Protein AF-A0A448ML43-F1 (afdb_monomer_lite)

pLDDT: mean 71.3, std 17.5, range [28.3, 89.19]

Sequence (77 aa):
MNFEVWAAKGRETQLSGVFMYAVFQSGGKQHRVSEGQVVRLEKLELATGATVEFDSVLMVVNGEDVKIGAPVVAGAK

Organism: NCBI:txid758

Structure (mmCIF, N/CA/C/O backbone):
data_AF-A0A448ML43-F1
#
_entry.id   AF-A0A448ML43-F1
#
loop_
_atom_site.group_PDB
_atom_site.id
_atom_site.type_symbol
_atom_site.label_atom_id
_atom_site.label_alt_id
_atom_site.label_comp_id
_atom_site.label_asym_id
_atom_site.label_entity_id
_atom_site.label_seq_id
_atom_site.pdbx_PDB_ins_code
_atom_site.Cartn_x
_atom_site.Cartn_y
_atom_site.Cartn_z
_atom_site.occupancy
_atom_site.B_iso_or_equiv
_atom_site.auth_seq_id
_atom_site.auth_comp_id
_atom_site.auth_asym_id
_atom_site.auth_atom_id
_atom_site.pdbx_PDB_model_num
ATOM 1 N N . MET A 1 1 ? 32.441 -14.866 19.744 1.00 39.00 1 MET A N 1
ATOM 2 C CA . MET A 1 1 ? 30.985 -15.068 19.597 1.00 39.00 1 MET A CA 1
ATOM 3 C C . MET A 1 1 ? 30.731 -15.298 18.120 1.00 39.00 1 MET A C 1
ATOM 5 O O . MET A 1 1 ? 30.880 -14.366 17.344 1.00 39.00 1 MET A O 1
ATOM 9 N N . ASN A 1 2 ? 30.499 -16.553 17.738 1.00 28.30 2 ASN A N 1
ATOM 10 C CA . ASN A 1 2 ? 30.253 -16.948 16.353 1.00 28.30 2 ASN A CA 1
ATOM 11 C C . ASN A 1 2 ? 28.750 -16.898 16.089 1.00 28.30 2 ASN A C 1
ATOM 13 O O . ASN A 1 2 ? 27.980 -17.440 16.876 1.00 28.30 2 ASN A O 1
ATOM 17 N N . PHE A 1 3 ? 28.352 -16.272 14.986 1.00 30.59 3 PHE A N 1
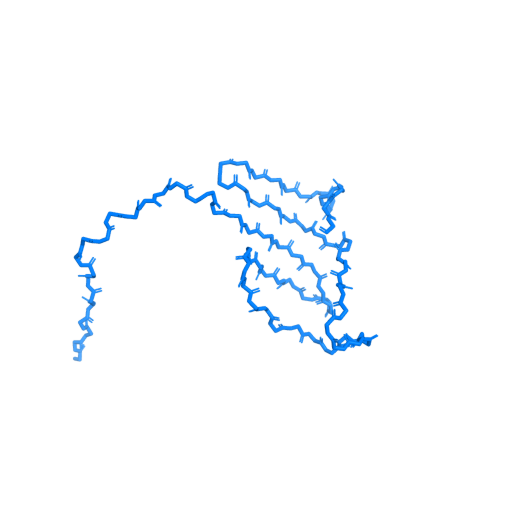ATOM 18 C CA . PHE A 1 3 ? 27.002 -16.383 14.448 1.00 30.59 3 PHE A CA 1
ATOM 19 C C . PHE A 1 3 ? 27.078 -17.278 13.214 1.00 30.59 3 PHE A C 1
ATOM 21 O O . PHE A 1 3 ? 27.712 -16.925 12.221 1.00 30.59 3 PHE A O 1
ATOM 28 N N . GLU A 1 4 ? 26.480 -18.463 13.300 1.00 30.42 4 GLU A N 1
ATOM 29 C CA . GLU A 1 4 ? 26.346 -19.373 12.168 1.00 30.42 4 GLU A CA 1
ATOM 30 C C . GLU A 1 4 ? 25.213 -18.882 11.264 1.00 30.42 4 GLU A C 1
ATOM 32 O O . GLU A 1 4 ? 24.039 -18.871 11.639 1.00 30.42 4 GLU A O 1
ATOM 37 N N . VAL A 1 5 ? 25.578 -18.455 10.056 1.00 42.94 5 VAL A N 1
ATOM 38 C CA . VAL A 1 5 ? 24.629 -18.181 8.978 1.00 42.94 5 VAL A CA 1
ATOM 39 C C . VAL A 1 5 ? 24.133 -19.525 8.454 1.00 42.94 5 VAL A C 1
ATOM 41 O O . VAL A 1 5 ? 24.892 -20.280 7.848 1.00 42.94 5 VAL A O 1
ATOM 44 N N . TRP A 1 6 ? 22.850 -19.825 8.655 1.00 43.00 6 TRP A N 1
ATOM 45 C CA . TRP A 1 6 ? 22.195 -20.934 7.967 1.00 43.00 6 TRP A CA 1
ATOM 46 C C . TRP A 1 6 ? 22.047 -20.574 6.486 1.00 43.00 6 TRP A C 1
ATOM 48 O O . TRP A 1 6 ? 21.051 -19.991 6.059 1.00 43.00 6 TRP A O 1
ATOM 58 N N . ALA A 1 7 ? 23.056 -20.917 5.687 1.00 43.12 7 ALA A N 1
ATOM 59 C CA . ALA A 1 7 ? 22.928 -20.977 4.240 1.00 43.12 7 ALA A CA 1
ATOM 60 C C . ALA A 1 7 ? 21.993 -22.149 3.904 1.00 43.12 7 ALA A C 1
ATOM 62 O O . ALA A 1 7 ? 22.413 -23.305 3.836 1.00 43.12 7 ALA A O 1
ATOM 63 N N . ALA A 1 8 ? 20.700 -21.854 3.751 1.00 47.25 8 ALA A N 1
ATOM 64 C CA . ALA A 1 8 ? 19.715 -22.812 3.274 1.00 47.25 8 ALA A CA 1
ATOM 65 C C . ALA A 1 8 ? 20.120 -23.296 1.872 1.00 47.25 8 ALA A C 1
ATOM 67 O O . ALA A 1 8 ? 19.980 -22.597 0.870 1.00 47.25 8 ALA A O 1
ATOM 68 N N . LYS A 1 9 ? 20.664 -24.508 1.837 1.00 47.66 9 LYS A N 1
ATOM 69 C CA . LYS A 1 9 ? 21.037 -25.265 0.649 1.00 47.66 9 LYS A CA 1
ATOM 70 C C . LYS A 1 9 ? 19.777 -25.576 -0.167 1.00 47.66 9 LYS A C 1
ATOM 72 O O . LYS A 1 9 ? 18.850 -26.186 0.351 1.00 47.66 9 LYS A O 1
ATOM 77 N N . GLY A 1 10 ? 19.764 -25.172 -1.436 1.00 45.59 10 GLY A N 1
ATOM 78 C CA . GLY A 1 10 ? 18.916 -25.784 -2.462 1.00 45.59 10 GLY A CA 1
ATOM 79 C C . GLY A 1 10 ? 17.408 -25.564 -2.341 1.00 45.59 10 GLY A C 1
ATOM 80 O O . GLY A 1 10 ? 16.652 -26.524 -2.439 1.00 45.59 10 GLY A O 1
ATOM 81 N N . ARG A 1 11 ? 16.947 -24.315 -2.217 1.00 43.62 11 ARG A N 1
ATOM 82 C CA . ARG A 1 11 ? 15.653 -23.970 -2.820 1.00 43.62 11 ARG A CA 1
ATOM 83 C C . ARG A 1 11 ? 15.938 -23.399 -4.196 1.00 43.62 11 ARG A C 1
ATOM 85 O O . ARG A 1 11 ? 16.273 -22.227 -4.330 1.00 43.62 11 ARG A O 1
ATOM 92 N N . GLU A 1 12 ? 15.838 -24.258 -5.202 1.00 40.44 12 GLU A N 1
ATOM 93 C CA . GLU A 1 12 ? 15.494 -23.830 -6.550 1.00 40.44 12 GLU A CA 1
ATOM 94 C C . GLU A 1 12 ? 14.142 -23.132 -6.424 1.00 40.44 12 GLU A C 1
ATOM 96 O O . GLU A 1 12 ? 13.084 -23.754 -6.352 1.00 40.44 12 GLU A O 1
ATOM 101 N N . THR A 1 13 ? 14.195 -21.825 -6.191 1.00 45.22 13 THR A N 1
ATOM 102 C CA . THR A 1 13 ? 13.004 -20.997 -6.163 1.00 45.22 13 THR A CA 1
ATOM 103 C C . THR A 1 13 ? 12.446 -21.115 -7.569 1.00 45.22 13 THR A C 1
ATOM 105 O O . THR A 1 13 ? 13.049 -20.593 -8.504 1.00 45.22 13 THR A O 1
ATOM 108 N N . GLN A 1 14 ? 11.340 -21.839 -7.742 1.00 39.75 14 GLN A N 1
ATOM 109 C CA . GLN A 1 14 ? 10.500 -21.657 -8.913 1.00 39.75 14 GLN A CA 1
ATOM 110 C C . GLN A 1 14 ? 10.089 -20.182 -8.904 1.00 39.75 14 GLN A C 1
ATOM 112 O O . GLN A 1 14 ? 9.114 -19.790 -8.268 1.00 39.75 14 GLN A O 1
ATOM 117 N N . LEU A 1 15 ? 10.883 -19.334 -9.556 1.00 47.47 15 LEU A N 1
ATOM 118 C CA . LEU A 1 15 ? 10.556 -17.944 -9.838 1.00 47.47 15 LEU A CA 1
ATOM 119 C C . LEU A 1 15 ? 9.572 -17.926 -11.011 1.00 47.47 15 LEU A C 1
ATOM 121 O O . LEU A 1 15 ? 9.826 -17.334 -12.049 1.00 47.47 15 LEU A O 1
ATOM 125 N N . SER A 1 16 ? 8.460 -18.643 -10.863 1.00 44.25 16 SER A N 1
ATOM 126 C CA . SER A 1 16 ? 7.278 -18.494 -11.712 1.00 44.25 16 SER A CA 1
ATOM 127 C C . SER A 1 16 ? 6.205 -17.644 -11.028 1.00 44.25 16 SER A C 1
ATOM 129 O O . SER A 1 16 ? 5.107 -17.502 -11.552 1.00 44.25 16 SER A O 1
ATOM 131 N N . GLY A 1 17 ? 6.503 -17.081 -9.855 1.00 48.50 17 GLY A N 1
ATOM 132 C CA . GLY A 1 17 ? 5.648 -16.121 -9.172 1.00 48.50 17 GLY A CA 1
ATOM 133 C C . GLY A 1 17 ? 6.196 -14.724 -9.382 1.00 48.50 17 GLY A C 1
ATOM 134 O O . GLY A 1 17 ? 7.249 -14.380 -8.852 1.00 48.50 17 GLY A O 1
ATOM 135 N N . VAL A 1 18 ? 5.487 -13.925 -10.164 1.00 50.16 18 VAL A N 1
ATOM 136 C CA . VAL A 1 18 ? 5.726 -12.494 -10.281 1.00 50.16 18 VAL A CA 1
ATOM 137 C C . VAL A 1 18 ? 5.697 -11.900 -8.864 1.00 50.16 18 VAL A C 1
ATOM 139 O O . VAL A 1 18 ? 4.671 -11.960 -8.193 1.00 50.16 18 VAL A O 1
ATOM 142 N N . PHE A 1 19 ? 6.829 -11.408 -8.345 1.00 67.31 19 PHE A N 1
ATOM 143 C CA . PHE A 1 19 ? 6.857 -10.790 -7.016 1.00 67.31 19 PHE A CA 1
ATOM 144 C C . PHE A 1 19 ? 6.150 -9.439 -7.089 1.00 67.31 19 PHE A C 1
ATOM 146 O O . PHE A 1 19 ? 6.771 -8.428 -7.428 1.00 67.31 19 PHE A O 1
ATOM 153 N N . MET A 1 20 ? 4.851 -9.441 -6.789 1.00 82.25 20 MET A N 1
ATOM 154 C CA . MET A 1 20 ? 4.046 -8.231 -6.771 1.00 82.25 20 MET A CA 1
ATOM 155 C C . MET A 1 20 ? 4.018 -7.609 -5.374 1.00 82.25 20 MET A C 1
ATOM 157 O O . MET A 1 20 ? 3.580 -8.234 -4.405 1.00 82.25 20 MET A O 1
ATOM 161 N N . TYR A 1 21 ? 4.494 -6.371 -5.262 1.00 86.06 21 TYR A N 1
ATOM 162 C CA . TYR A 1 21 ? 4.378 -5.583 -4.039 1.00 86.06 21 TYR A CA 1
ATOM 163 C C . TYR A 1 21 ? 4.010 -4.138 -4.346 1.00 86.06 21 TYR A C 1
ATOM 165 O O . TYR A 1 21 ? 4.441 -3.563 -5.342 1.00 86.06 21 TYR A O 1
ATOM 173 N N . ALA A 1 22 ? 3.236 -3.534 -3.458 1.00 8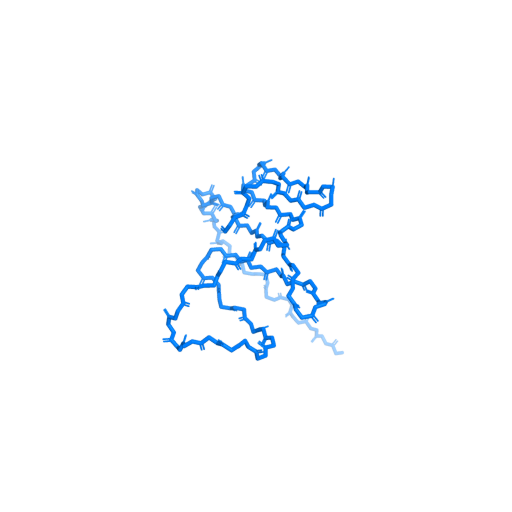6.44 22 ALA A N 1
ATOM 174 C CA . ALA A 1 22 ? 2.840 -2.142 -3.534 1.00 86.44 22 ALA A CA 1
ATOM 175 C C . ALA A 1 22 ? 3.331 -1.383 -2.301 1.00 86.44 22 ALA A C 1
ATOM 177 O O . ALA A 1 22 ? 3.419 -1.931 -1.198 1.00 86.44 22 ALA A O 1
ATOM 178 N N . VAL A 1 23 ? 3.655 -0.111 -2.495 1.00 88.19 23 VAL A N 1
ATOM 179 C CA . VAL A 1 23 ? 3.935 0.842 -1.428 1.00 88.19 23 VAL A CA 1
ATOM 180 C C . VAL A 1 23 ? 2.852 1.902 -1.469 1.00 88.19 23 VAL A C 1
ATOM 182 O O . VAL A 1 23 ? 2.679 2.570 -2.487 1.00 88.19 23 VAL A O 1
ATOM 185 N N . PHE A 1 24 ? 2.135 2.062 -0.366 1.00 88.31 24 PHE A N 1
ATOM 186 C CA . PHE A 1 24 ? 1.055 3.033 -0.228 1.00 88.31 24 PHE A CA 1
ATOM 187 C C . PHE A 1 24 ? 1.205 3.828 1.064 1.00 88.31 24 PHE A C 1
ATOM 189 O O . PHE A 1 24 ? 1.903 3.410 1.992 1.00 88.31 24 PHE A O 1
ATOM 196 N N . GLN A 1 25 ? 0.568 4.992 1.121 1.00 86.38 25 GLN A N 1
ATOM 197 C CA . GLN A 1 25 ? 0.550 5.833 2.307 1.00 86.38 25 GLN A CA 1
ATOM 198 C C . GLN A 1 25 ? -0.776 5.686 3.057 1.00 86.38 25 GLN A C 1
ATOM 200 O O . GLN A 1 25 ? -1.847 5.840 2.478 1.00 86.38 25 GLN A O 1
ATOM 205 N N . SER A 1 26 ? -0.698 5.429 4.362 1.00 86.00 26 SER A N 1
ATOM 206 C CA . SER A 1 26 ? -1.846 5.373 5.271 1.00 86.00 26 SER A CA 1
ATOM 207 C C . SER A 1 26 ? -1.450 5.966 6.622 1.00 86.00 26 SER A C 1
ATOM 209 O O . SER A 1 26 ? -0.345 5.721 7.102 1.00 86.00 26 SER A O 1
ATOM 211 N N . GLY A 1 27 ? -2.314 6.785 7.232 1.00 82.00 27 GLY A N 1
ATOM 212 C CA . GLY A 1 27 ? -2.017 7.427 8.526 1.00 82.00 27 GLY A CA 1
ATOM 213 C C . GLY A 1 27 ? -0.758 8.312 8.511 1.00 82.00 27 GLY A C 1
ATOM 214 O O . GLY A 1 27 ? -0.056 8.440 9.509 1.00 82.00 27 GLY A O 1
ATOM 215 N N . GLY A 1 28 ? -0.393 8.860 7.345 1.00 84.38 28 GLY A N 1
ATOM 216 C CA . GLY A 1 28 ? 0.840 9.635 7.157 1.00 84.38 28 GLY A CA 1
ATOM 217 C C . GLY A 1 28 ? 2.126 8.803 7.035 1.00 84.38 28 GLY A C 1
ATOM 218 O O . GLY A 1 28 ? 3.182 9.373 6.761 1.00 84.38 28 GLY A O 1
ATOM 219 N N . LYS A 1 29 ? 2.063 7.470 7.161 1.00 85.69 29 LYS A N 1
ATOM 220 C CA . LYS A 1 29 ? 3.211 6.554 7.037 1.00 85.69 29 LYS A CA 1
ATOM 221 C C . LYS A 1 29 ? 3.156 5.765 5.732 1.00 85.69 29 LYS A C 1
ATOM 223 O O . LYS A 1 29 ? 2.080 5.503 5.203 1.00 85.69 29 LYS A O 1
ATOM 228 N N . GLN A 1 30 ? 4.322 5.377 5.218 1.00 87.56 30 GLN A N 1
ATOM 229 C CA . GLN A 1 30 ? 4.421 4.492 4.057 1.00 87.56 30 GLN A CA 1
ATOM 230 C C . GLN A 1 30 ? 4.441 3.030 4.505 1.00 87.56 30 GLN A C 1
ATOM 232 O O . GLN A 1 30 ? 5.206 2.652 5.394 1.00 87.56 30 GLN A O 1
ATOM 237 N N . HIS A 1 31 ? 3.618 2.211 3.864 1.00 89.19 31 HIS A N 1
ATOM 238 C CA . HIS A 1 31 ? 3.488 0.785 4.119 1.00 89.19 31 HIS A CA 1
ATOM 239 C C . HIS A 1 31 ? 3.767 0.001 2.840 1.00 89.19 31 HIS A C 1
ATOM 241 O O . HIS A 1 31 ? 3.287 0.361 1.769 1.00 89.19 31 HIS A O 1
ATOM 247 N N . ARG A 1 32 ? 4.536 -1.087 2.962 1.00 87.00 32 ARG A N 1
ATOM 248 C CA . ARG A 1 32 ? 4.760 -2.055 1.885 1.00 87.00 32 ARG A CA 1
ATOM 249 C C . ARG A 1 32 ? 3.871 -3.271 2.111 1.00 87.00 32 ARG A C 1
ATOM 251 O O . ARG A 1 32 ? 3.918 -3.866 3.187 1.00 87.00 32 ARG A O 1
ATOM 258 N N . VAL A 1 33 ? 3.120 -3.651 1.088 1.00 87.25 33 VAL A N 1
ATOM 259 C CA . VAL A 1 33 ? 2.296 -4.860 1.063 1.00 87.25 33 VAL A CA 1
ATOM 260 C C . VAL A 1 33 ? 2.662 -5.697 -0.148 1.00 87.25 33 VAL A C 1
ATOM 262 O O . VAL A 1 33 ? 3.030 -5.162 -1.189 1.00 87.25 33 VAL A O 1
ATOM 265 N N . SER A 1 34 ? 2.562 -7.008 -0.001 1.00 85.56 34 SER A N 1
ATOM 266 C CA . SER A 1 34 ? 2.641 -7.958 -1.108 1.00 85.56 34 SER A CA 1
ATOM 267 C C . SER A 1 34 ? 1.329 -8.727 -1.179 1.00 85.56 34 SER A C 1
ATOM 269 O O . SER A 1 34 ? 0.607 -8.808 -0.181 1.00 85.56 34 SER A O 1
ATOM 271 N N . GLU A 1 35 ? 1.015 -9.296 -2.337 1.00 79.44 35 GLU A N 1
ATOM 272 C CA . GLU A 1 35 ? -0.181 -10.129 -2.475 1.00 79.44 35 GLU A CA 1
ATOM 273 C C . GLU A 1 35 ? -0.182 -11.265 -1.430 1.00 79.44 35 GLU A C 1
ATOM 275 O O . GLU A 1 35 ? 0.832 -11.927 -1.205 1.00 79.44 35 GLU A O 1
ATOM 280 N N . GLY A 1 36 ? -1.305 -11.444 -0.724 1.00 80.81 36 GLY A N 1
ATOM 281 C CA . GLY A 1 36 ? -1.449 -12.438 0.350 1.00 80.81 36 GLY A CA 1
ATOM 282 C C . GLY A 1 36 ? -0.773 -12.082 1.684 1.00 80.81 36 GLY A C 1
ATOM 283 O O . GLY A 1 36 ? -0.857 -12.859 2.637 1.00 80.81 36 GLY A O 1
ATOM 284 N N . GLN A 1 37 ? -0.122 -10.920 1.795 1.00 80.38 37 GLN A N 1
ATOM 285 C CA . GLN A 1 37 ? 0.522 -10.476 3.030 1.00 80.38 37 GLN A CA 1
ATOM 286 C C . GLN A 1 37 ? -0.443 -9.692 3.930 1.00 80.38 37 GLN A C 1
ATOM 288 O O . GLN A 1 37 ? -1.191 -8.830 3.477 1.00 80.38 37 GLN A O 1
ATOM 293 N N . VAL A 1 38 ? -0.355 -9.922 5.241 1.00 82.62 38 VAL A N 1
ATOM 294 C CA . VAL A 1 38 ? -1.064 -9.117 6.246 1.00 82.62 38 VAL A CA 1
ATOM 295 C C . VAL A 1 38 ? -0.175 -7.960 6.702 1.00 82.62 38 VAL A C 1
ATOM 297 O O . VAL A 1 38 ? 0.929 -8.178 7.204 1.00 82.62 38 VAL A O 1
ATOM 300 N N . VAL A 1 39 ? -0.668 -6.727 6.568 1.00 83.00 39 VAL A N 1
ATOM 301 C CA . VAL A 1 39 ? 0.012 -5.508 7.034 1.00 83.00 39 VAL A CA 1
ATOM 302 C C . VAL A 1 39 ? -0.739 -4.925 8.224 1.00 83.00 39 VAL A C 1
ATOM 304 O O . VAL A 1 39 ? -1.962 -4.821 8.218 1.00 83.00 39 VAL A O 1
ATOM 307 N N . ARG A 1 40 ? 0.000 -4.537 9.267 1.00 83.06 40 ARG A N 1
ATOM 308 C CA . ARG A 1 40 ? -0.560 -3.800 10.403 1.00 83.06 40 ARG A CA 1
ATOM 309 C C . ARG A 1 40 ? -0.591 -2.316 10.067 1.00 83.06 40 ARG A C 1
ATOM 311 O O . ARG A 1 40 ? 0.460 -1.710 9.864 1.00 83.06 40 ARG A O 1
ATOM 318 N N . LEU A 1 41 ? -1.793 -1.761 10.024 1.00 84.12 41 LEU A N 1
ATOM 319 C CA . LEU A 1 41 ? -2.040 -0.340 9.820 1.00 84.12 41 LEU A CA 1
ATOM 320 C C . LEU A 1 41 ? -2.509 0.304 11.123 1.00 84.12 41 LEU A C 1
ATOM 322 O O . LEU A 1 41 ? -2.778 -0.375 12.118 1.00 84.12 41 LEU A O 1
ATOM 326 N N . GLU A 1 42 ? -2.586 1.629 11.113 1.00 83.50 42 GLU A N 1
ATOM 327 C CA . GLU A 1 42 ? -3.268 2.368 12.170 1.00 83.50 42 GLU A CA 1
ATOM 328 C C . GLU A 1 42 ? -4.771 2.054 12.167 1.00 83.50 42 GLU A C 1
ATOM 330 O O . GLU A 1 42 ? -5.293 1.401 11.261 1.00 83.50 42 GLU A O 1
ATOM 335 N N . LYS A 1 43 ? -5.475 2.471 13.222 1.00 79.12 43 LYS A N 1
ATOM 336 C CA . LYS A 1 43 ? -6.902 2.184 13.367 1.00 79.12 43 LYS A CA 1
ATOM 337 C C . LYS A 1 43 ? -7.682 2.857 12.232 1.00 79.12 43 LYS A C 1
ATOM 339 O O . LYS A 1 43 ? -7.741 4.080 12.172 1.00 79.12 43 LYS A O 1
ATOM 344 N N . LEU A 1 44 ? -8.296 2.046 11.375 1.00 79.56 44 LEU A N 1
ATOM 345 C CA . LEU A 1 44 ? -9.232 2.486 10.343 1.00 79.56 44 LEU A CA 1
ATOM 346 C C . LEU A 1 44 ? -10.664 2.305 10.864 1.00 79.56 44 LEU A C 1
ATOM 348 O O . LEU A 1 44 ? -10.969 1.284 11.483 1.00 79.56 44 LEU A O 1
ATOM 352 N N . GLU A 1 45 ? -11.547 3.276 10.627 1.00 78.62 45 GLU A N 1
ATOM 353 C CA . GLU A 1 45 ? -12.971 3.190 10.991 1.00 78.62 45 GLU A CA 1
ATOM 354 C C . GLU A 1 45 ? -13.756 2.355 9.968 1.00 78.62 45 GLU A C 1
ATOM 356 O O . GLU A 1 45 ? -14.649 2.840 9.281 1.00 78.62 45 GLU A O 1
ATOM 361 N N . LEU A 1 46 ? -13.376 1.083 9.831 1.00 79.62 46 LEU A N 1
ATOM 362 C CA . LEU A 1 46 ? -13.937 0.147 8.859 1.00 79.62 46 LEU A CA 1
ATOM 363 C C . LEU A 1 46 ? -14.404 -1.124 9.570 1.00 79.62 46 LEU A C 1
ATOM 365 O O . LEU A 1 46 ? -13.806 -1.564 10.555 1.00 79.62 46 LEU A O 1
ATOM 369 N N . ALA A 1 47 ? -15.487 -1.720 9.074 1.00 78.56 47 ALA A N 1
ATOM 370 C CA . ALA A 1 47 ? -15.979 -2.986 9.604 1.00 78.56 47 ALA A CA 1
ATOM 371 C C . ALA A 1 47 ? -14.953 -4.109 9.370 1.00 78.56 47 ALA A C 1
ATOM 373 O O . ALA A 1 47 ? -14.231 -4.123 8.372 1.00 78.56 47 ALA A O 1
ATOM 374 N N . THR A 1 48 ? -14.890 -5.082 10.280 1.00 75.31 48 THR A N 1
ATOM 375 C CA . THR A 1 48 ? -14.021 -6.253 10.108 1.00 75.31 48 THR A CA 1
ATOM 376 C C . THR A 1 48 ? -14.418 -7.022 8.848 1.00 75.31 48 THR A C 1
ATOM 378 O O . THR A 1 48 ? -15.574 -7.402 8.694 1.00 75.31 48 THR A O 1
ATOM 381 N N . GLY A 1 49 ? -13.456 -7.246 7.950 1.00 77.12 49 GLY A N 1
ATOM 382 C CA . GLY A 1 49 ? -13.697 -7.889 6.654 1.00 77.12 49 GLY A CA 1
ATOM 383 C C . GLY A 1 49 ? -14.161 -6.939 5.545 1.00 77.12 49 GLY A C 1
ATOM 384 O O . GLY A 1 49 ? -14.388 -7.397 4.428 1.00 77.12 49 GLY A O 1
ATOM 385 N N . ALA A 1 50 ? -14.280 -5.634 5.813 1.00 78.62 50 ALA A N 1
ATOM 386 C CA . ALA A 1 50 ? -14.503 -4.649 4.762 1.00 78.62 50 ALA A CA 1
ATOM 387 C C . ALA A 1 50 ? -13.278 -4.548 3.840 1.00 78.62 50 ALA A C 1
ATOM 389 O O . ALA A 1 50 ? -12.132 -4.641 4.285 1.00 78.62 50 ALA A O 1
ATOM 390 N N . THR A 1 51 ? -13.536 -4.334 2.551 1.00 77.75 51 THR A N 1
ATOM 391 C CA . THR A 1 51 ? -12.491 -3.976 1.586 1.00 77.75 51 THR A CA 1
ATOM 392 C C . THR A 1 51 ? -12.075 -2.529 1.830 1.00 77.75 51 THR A C 1
ATOM 394 O O . THR A 1 51 ? -12.928 -1.670 2.051 1.00 77.75 51 THR A O 1
ATOM 397 N N . VAL A 1 52 ? -10.768 -2.276 1.824 1.00 79.25 52 VAL A N 1
ATOM 398 C CA . VAL A 1 52 ? -10.193 -0.938 1.980 1.00 79.25 52 VAL A CA 1
ATOM 399 C C . VAL A 1 52 ? -9.477 -0.597 0.687 1.00 79.25 52 VAL A C 1
ATOM 401 O O . VAL A 1 52 ? -8.566 -1.322 0.299 1.00 79.25 52 VAL A O 1
ATOM 404 N N . GLU A 1 53 ? -9.887 0.488 0.043 1.00 80.31 53 GLU A N 1
ATOM 405 C CA . GLU A 1 53 ? -9.203 1.030 -1.131 1.00 80.31 53 GLU A CA 1
ATOM 406 C C . GLU A 1 53 ? -8.262 2.150 -0.672 1.00 80.31 53 GLU A C 1
ATOM 408 O O . GLU A 1 53 ? -8.641 2.990 0.151 1.00 80.31 53 GLU A O 1
ATOM 413 N N . PHE A 1 54 ? -7.021 2.142 -1.161 1.00 81.44 54 PHE A N 1
ATOM 414 C CA . PHE A 1 54 ? -6.043 3.190 -0.866 1.00 81.44 54 PHE A CA 1
ATOM 415 C C . PHE A 1 54 ? -5.748 3.984 -2.135 1.00 81.44 54 PHE A C 1
ATOM 417 O O . PHE A 1 54 ? -5.081 3.482 -3.030 1.00 81.44 54 PHE A O 1
ATOM 424 N N . ASP A 1 55 ? -6.156 5.252 -2.184 1.00 78.62 55 ASP A N 1
ATOM 425 C CA . ASP A 1 55 ? -5.865 6.124 -3.334 1.00 78.62 55 ASP A CA 1
ATOM 426 C C . ASP A 1 55 ? -4.385 6.549 -3.401 1.00 78.62 55 ASP A C 1
ATOM 428 O O . ASP A 1 55 ? -3.842 6.873 -4.458 1.00 78.62 55 ASP A O 1
ATOM 432 N N . SER A 1 56 ? -3.702 6.542 -2.253 1.00 82.88 56 SER A N 1
ATOM 433 C CA . SER A 1 56 ? -2.322 7.016 -2.104 1.00 82.88 56 SER A CA 1
ATOM 434 C C . SER A 1 56 ? -1.294 5.906 -2.327 1.00 82.88 56 SER A C 1
ATOM 436 O O . SER A 1 56 ? -0.465 5.631 -1.455 1.00 82.88 56 SER A O 1
ATOM 438 N N . VAL A 1 57 ? -1.327 5.255 -3.490 1.00 85.12 57 VAL A N 1
ATOM 439 C CA . VAL A 1 57 ? -0.303 4.272 -3.880 1.00 85.12 57 VAL A CA 1
ATOM 440 C C . VAL A 1 57 ? 0.871 4.986 -4.542 1.00 85.12 57 VAL A C 1
ATOM 442 O O . VAL A 1 57 ? 0.727 5.643 -5.570 1.00 85.12 57 VAL A O 1
ATOM 445 N N . LEU A 1 58 ? 2.056 4.850 -3.956 1.00 85.19 58 LEU A N 1
ATOM 446 C CA . LEU A 1 58 ? 3.286 5.507 -4.405 1.00 85.19 58 LEU A CA 1
ATOM 447 C C . LEU A 1 58 ? 4.054 4.653 -5.415 1.00 85.19 58 LEU A C 1
ATOM 449 O O . LEU A 1 58 ? 4.710 5.179 -6.311 1.00 85.19 58 LEU A O 1
ATOM 453 N N . MET A 1 59 ? 3.994 3.331 -5.267 1.00 84.06 59 MET A N 1
ATOM 454 C CA . MET A 1 59 ? 4.728 2.403 -6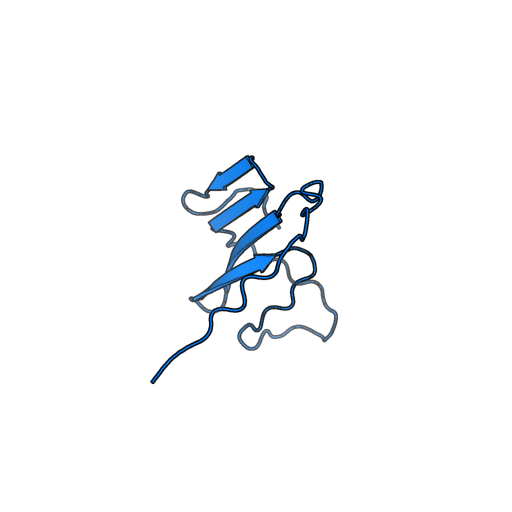.119 1.00 84.06 59 MET A CA 1
ATOM 455 C C . MET A 1 59 ? 4.002 1.067 -6.205 1.00 84.06 59 MET A C 1
ATOM 457 O O . MET A 1 59 ? 3.505 0.568 -5.198 1.00 84.06 59 MET A O 1
ATOM 461 N N . VAL A 1 60 ? 4.005 0.464 -7.387 1.00 85.81 60 VAL A N 1
ATOM 462 C CA . VAL A 1 60 ? 3.589 -0.920 -7.615 1.00 85.81 60 VAL A CA 1
ATOM 463 C C . VAL A 1 60 ? 4.690 -1.602 -8.407 1.00 85.81 60 VAL A C 1
ATOM 465 O O . VAL A 1 60 ? 5.109 -1.103 -9.446 1.00 85.81 60 VAL A O 1
ATOM 468 N N . VAL A 1 61 ? 5.172 -2.730 -7.913 1.00 84.75 61 VAL A N 1
ATOM 469 C CA . VAL A 1 61 ? 6.134 -3.585 -8.604 1.00 84.75 61 VAL A CA 1
ATOM 470 C C . VAL A 1 61 ? 5.444 -4.888 -8.912 1.00 84.75 61 VAL A C 1
ATOM 472 O O . VAL A 1 61 ? 4.826 -5.457 -8.022 1.00 84.75 61 VAL A O 1
ATOM 475 N N . ASN A 1 62 ? 5.551 -5.340 -10.152 1.00 83.94 62 ASN A N 1
ATOM 476 C CA . ASN A 1 62 ? 4.997 -6.580 -10.658 1.00 83.94 62 ASN A CA 1
ATOM 477 C C . ASN A 1 62 ? 6.104 -7.329 -11.415 1.00 83.94 62 ASN A C 1
ATOM 479 O O . ASN A 1 62 ? 6.184 -7.296 -12.644 1.00 83.94 62 ASN A O 1
ATOM 483 N N . GLY A 1 63 ? 7.011 -7.959 -10.660 1.00 79.94 63 GLY A N 1
ATOM 484 C CA . GLY A 1 63 ? 8.189 -8.626 -11.219 1.00 79.94 63 GLY A CA 1
ATOM 485 C C . GLY A 1 63 ? 9.151 -7.628 -11.857 1.00 79.94 63 GLY A C 1
ATOM 486 O O . GLY A 1 63 ? 9.866 -6.930 -11.144 1.00 79.94 63 GLY A O 1
ATOM 487 N N . GLU A 1 64 ? 9.169 -7.576 -13.188 1.00 77.25 64 GLU A N 1
ATOM 488 C CA . GLU A 1 64 ? 10.017 -6.661 -13.966 1.00 77.25 64 GLU A CA 1
ATOM 489 C C . GLU A 1 64 ? 9.339 -5.305 -14.242 1.00 77.25 64 GLU A C 1
ATOM 491 O O . GLU A 1 64 ? 10.023 -4.327 -14.540 1.00 77.25 64 GLU A O 1
ATOM 496 N N . ASP A 1 65 ? 8.009 -5.217 -14.108 1.00 79.94 65 ASP A N 1
ATOM 497 C CA . ASP A 1 65 ? 7.256 -3.974 -14.305 1.00 79.94 65 ASP A CA 1
ATOM 498 C C . ASP A 1 65 ? 7.221 -3.167 -13.002 1.00 79.94 65 ASP A C 1
ATOM 500 O O . ASP A 1 65 ? 6.665 -3.603 -11.994 1.00 79.94 65 ASP A O 1
ATOM 504 N N . VAL A 1 66 ? 7.829 -1.982 -13.002 1.00 82.62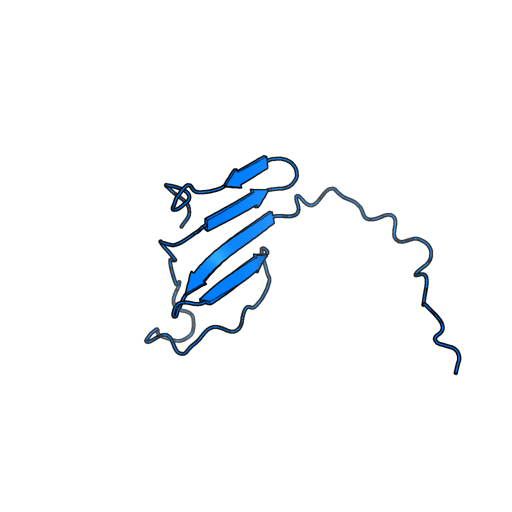 66 VAL A N 1
ATOM 505 C CA . VAL A 1 66 ? 7.852 -1.074 -11.850 1.00 82.62 66 VAL A CA 1
ATOM 506 C C . VAL A 1 66 ? 7.115 0.204 -12.224 1.00 82.62 66 VAL A C 1
ATOM 508 O O . VAL A 1 66 ? 7.597 1.010 -13.019 1.00 82.62 66 VAL A O 1
ATOM 511 N N . LYS A 1 67 ? 5.959 0.424 -11.603 1.00 82.62 67 LYS A N 1
ATOM 512 C CA . LYS A 1 67 ? 5.191 1.665 -11.707 1.00 82.62 67 LYS A CA 1
ATOM 513 C C . LYS A 1 67 ? 5.479 2.531 -10.498 1.00 82.62 67 LYS A C 1
ATOM 515 O O . LYS A 1 67 ? 5.084 2.202 -9.382 1.00 82.62 67 LYS A O 1
ATOM 520 N N . ILE A 1 68 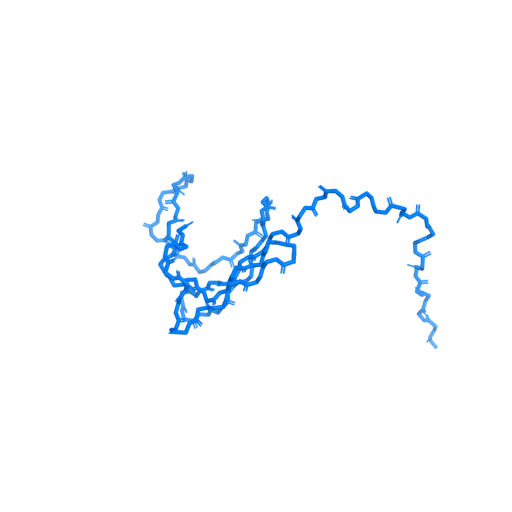? 6.157 3.648 -10.727 1.00 81.06 68 ILE A N 1
ATOM 521 C CA . ILE A 1 68 ? 6.419 4.662 -9.703 1.00 81.06 68 ILE A CA 1
ATOM 522 C C . ILE A 1 68 ? 5.498 5.845 -9.968 1.00 81.06 68 ILE A C 1
ATOM 524 O O . ILE A 1 68 ? 5.474 6.389 -11.072 1.00 81.06 68 ILE A O 1
ATOM 528 N N . GLY A 1 69 ? 4.727 6.223 -8.957 1.00 75.38 69 GLY A N 1
ATOM 529 C CA . GLY A 1 69 ? 3.876 7.398 -8.989 1.00 75.38 69 GLY A CA 1
ATOM 530 C C . GLY A 1 69 ? 4.687 8.666 -8.754 1.00 75.38 69 GLY A C 1
ATOM 531 O O . GLY A 1 69 ? 5.546 8.709 -7.878 1.00 75.38 69 GLY A O 1
ATOM 532 N N . ALA A 1 70 ? 4.385 9.721 -9.504 1.00 67.31 70 ALA A N 1
ATOM 533 C CA . ALA A 1 70 ? 4.887 11.067 -9.248 1.00 67.31 70 ALA A CA 1
ATOM 534 C C . ALA A 1 70 ? 3.696 12.039 -9.288 1.00 67.31 70 ALA A C 1
ATOM 536 O O . ALA A 1 70 ? 3.449 12.630 -10.340 1.00 67.31 70 ALA A O 1
ATOM 537 N N . PRO A 1 71 ? 2.899 12.194 -8.208 1.00 73.75 71 PRO A N 1
ATOM 538 C CA . PRO A 1 71 ? 3.119 11.763 -6.814 1.00 73.75 71 PRO A CA 1
ATOM 539 C C . PRO A 1 71 ? 2.472 10.422 -6.401 1.00 73.75 71 PRO A C 1
ATOM 541 O O . PRO A 1 71 ? 2.876 9.848 -5.396 1.00 73.75 71 PRO A O 1
ATOM 544 N N . VAL A 1 72 ? 1.486 9.924 -7.155 1.00 80.75 72 VAL A N 1
ATOM 545 C CA . VAL A 1 72 ? 0.794 8.637 -6.933 1.00 80.75 72 VAL A CA 1
ATOM 546 C C . VAL A 1 72 ? 0.617 7.899 -8.261 1.00 80.75 72 VAL A C 1
ATOM 548 O O . VAL A 1 72 ? 0.639 8.519 -9.328 1.00 80.75 72 VAL A O 1
ATOM 551 N N . VAL A 1 73 ? 0.484 6.573 -8.222 1.00 75.56 73 VAL A N 1
ATOM 552 C CA . VAL A 1 73 ? 0.230 5.743 -9.408 1.00 75.56 73 VAL A CA 1
ATOM 553 C C . VAL A 1 73 ? -1.252 5.857 -9.769 1.00 75.56 73 VAL A C 1
ATOM 555 O O . VAL A 1 73 ? -2.110 5.294 -9.094 1.00 75.56 73 V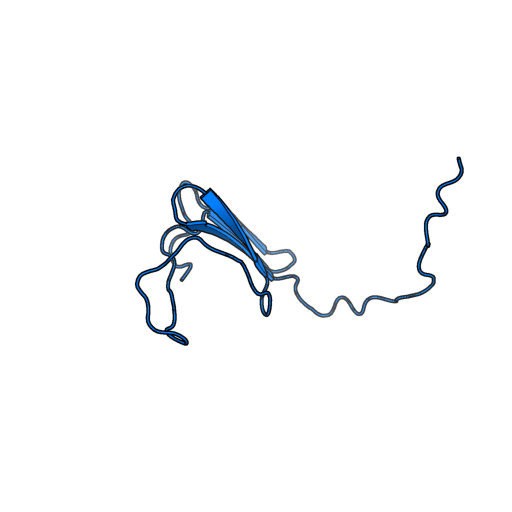AL A O 1
ATOM 558 N N . ALA A 1 74 ? -1.566 6.585 -10.843 1.00 66.50 74 ALA A N 1
ATOM 559 C CA . ALA A 1 74 ? -2.942 6.735 -11.307 1.00 66.50 74 ALA A CA 1
ATOM 560 C C . ALA A 1 74 ? -3.552 5.366 -11.672 1.00 66.50 74 ALA A C 1
ATOM 562 O O . ALA A 1 74 ? -3.025 4.651 -12.525 1.00 66.50 74 ALA A O 1
ATOM 563 N N . GLY A 1 75 ? -4.668 5.013 -11.027 1.00 63.59 75 GLY A N 1
ATOM 564 C CA . GLY A 1 75 ? -5.392 3.760 -11.268 1.00 63.59 75 GLY A CA 1
ATOM 565 C C . GLY A 1 75 ? -4.948 2.566 -10.418 1.00 63.59 75 GLY A C 1
ATOM 566 O O . GLY A 1 75 ? -5.472 1.475 -10.631 1.00 63.59 75 GLY A O 1
ATOM 567 N N . ALA A 1 76 ? -4.030 2.751 -9.467 1.00 59.22 76 ALA A N 1
ATOM 568 C CA . ALA A 1 76 ? -3.804 1.771 -8.409 1.00 59.22 76 ALA A CA 1
ATOM 569 C C . ALA A 1 76 ? -4.922 1.898 -7.358 1.00 59.22 76 ALA A C 1
ATOM 571 O O . ALA A 1 76 ? -5.169 3.000 -6.873 1.00 59.22 76 ALA A O 1
ATOM 572 N N . LYS A 1 77 ? -5.623 0.796 -7.077 1.00 55.16 77 LYS A N 1
ATOM 573 C CA . LYS A 1 77 ? -6.744 0.704 -6.131 1.00 55.16 77 LYS A CA 1
ATOM 574 C C . LYS A 1 77 ? -6.588 -0.557 -5.297 1.00 55.16 77 LYS A C 1
ATOM 576 O O . LYS A 1 77 ? -6.147 -1.563 -5.904 1.00 55.16 77 LYS A O 1
#

Foldseek 3Di:
DDDDDPPPPDDPPPPPAFFKKWWFDDPNDIDIDTVPDDDDDPDDPDDVPDDDAGQGIQWIGGRPDIDGDPRHRPPRD

InterPro domains:
  IPR001787 Large ribosomal subunit protein bL21 [TIGR00061] (21-77)
  IPR028909 Large ribosomal subunit protein bL21-like [PF00829] (20-77)
  IPR036164 Large ribosomal subunit protein bL21-like superfamily [SSF141091] (20-76)

Secondary structure (DSSP, 8-state):
----------------S--EEEEEEETTEEEEEETT-----S--S--TT-----S-EEEEEETTEEEE-SSS-TT--

Radius of gyration: 16.8 Å; chains: 1; bounding box: 47×38×34 Å